Protein AF-A0A093W747-F1 (afdb_monomer)

Foldseek 3Di:
DVVLVVLVVCLVVCVVVVDDSVVVSVVVVVVVVVVVVVVVVVVVVVCVVPDDDPDPDPDPPDDDDDDDDDDDDADQDDDPDPDPDDDDQQAQDPVHRHRNCVGNVPDD

Sequence (108 aa):
MQYLEQLRQVIGLRGYGQKNPLDEYKRESFELFQNLLNKIKENLILFLSNLEVSLETPNNKTSNQKNNSSTEKVEGCLLTHNTKEKISRNEKCPATGKKFKQCCGSLI

Radius of gyration: 35.52 Å; Cα contacts (8 Å, |Δi|>4): 46; chains: 1; bounding box: 59×44×85 Å

Structure (mmCIF, N/CA/C/O backbone):
data_AF-A0A093W747-F1
#
_entry.id   AF-A0A093W747-F1
#
loop_
_atom_site.group_PDB
_atom_site.id
_atom_site.type_symbol
_atom_site.label_atom_id
_atom_site.label_alt_id
_atom_site.label_comp_id
_atom_site.label_asym_id
_atom_site.label_entity_id
_atom_site.label_seq_id
_atom_site.pdbx_PDB_ins_code
_atom_site.Cartn_x
_atom_site.Cartn_y
_atom_site.Cartn_z
_atom_site.occupancy
_atom_site.B_iso_or_equiv
_atom_site.auth_seq_id
_atom_site.auth_comp_id
_atom_site.auth_asym_id
_atom_site.auth_atom_id
_atom_site.pdbx_PDB_model_num
ATOM 1 N N . MET A 1 1 ? 6.310 -4.855 0.272 1.00 66.44 1 MET A N 1
ATOM 2 C CA . MET A 1 1 ? 7.675 -5.034 -0.272 1.00 66.44 1 MET A CA 1
ATOM 3 C C . MET A 1 1 ? 7.730 -5.846 -1.561 1.00 66.44 1 MET A C 1
ATOM 5 O O . MET A 1 1 ? 8.368 -5.367 -2.483 1.00 66.44 1 MET A O 1
ATOM 9 N N . GLN A 1 2 ? 7.047 -6.994 -1.679 1.00 86.12 2 GLN A N 1
ATOM 10 C CA . GLN A 1 2 ? 7.131 -7.895 -2.849 1.00 86.12 2 GLN A CA 1
ATOM 11 C C . GLN A 1 2 ? 7.071 -7.206 -4.234 1.00 86.12 2 GLN A C 1
ATOM 13 O O . GLN A 1 2 ? 7.912 -7.490 -5.078 1.00 86.12 2 GLN A O 1
ATOM 18 N N . TYR A 1 3 ? 6.174 -6.231 -4.433 1.00 87.88 3 TYR A N 1
ATOM 19 C CA . TYR A 1 3 ? 6.088 -5.459 -5.683 1.00 87.88 3 TYR A CA 1
ATOM 20 C C . TYR A 1 3 ? 7.364 -4.677 -6.052 1.00 87.88 3 TYR A C 1
ATOM 22 O O . TYR A 1 3 ? 7.701 -4.606 -7.228 1.00 87.88 3 TYR A O 1
ATOM 30 N N . LEU A 1 4 ? 8.100 -4.112 -5.084 1.00 90.50 4 LEU A N 1
ATOM 31 C CA . LEU A 1 4 ? 9.360 -3.401 -5.361 1.00 90.50 4 LEU A CA 1
ATOM 32 C C . LEU A 1 4 ? 10.500 -4.372 -5.700 1.00 90.50 4 LEU A C 1
ATOM 34 O O . LEU A 1 4 ? 11.334 -4.068 -6.548 1.00 90.50 4 LEU A O 1
ATOM 38 N N . GLU A 1 5 ? 10.503 -5.556 -5.082 1.00 89.94 5 GLU A N 1
ATOM 39 C CA . GLU A 1 5 ? 11.445 -6.638 -5.394 1.00 89.94 5 GLU A CA 1
ATOM 40 C C . GLU A 1 5 ? 11.258 -7.117 -6.845 1.00 89.94 5 GLU A C 1
ATOM 42 O O . GLU A 1 5 ? 12.213 -7.176 -7.619 1.00 89.94 5 GLU A O 1
ATOM 47 N N . GLN A 1 6 ? 10.003 -7.364 -7.239 1.00 91.69 6 GLN A N 1
ATOM 48 C CA . GLN A 1 6 ? 9.620 -7.726 -8.607 1.00 91.69 6 GLN A CA 1
ATOM 49 C C . GLN A 1 6 ? 9.946 -6.606 -9.605 1.00 91.69 6 GLN A C 1
ATOM 51 O O . GLN A 1 6 ? 10.521 -6.870 -10.660 1.00 91.69 6 GLN A O 1
ATOM 56 N N . LEU A 1 7 ? 9.649 -5.347 -9.260 1.00 91.00 7 LEU A N 1
ATOM 57 C CA . LEU A 1 7 ? 9.994 -4.192 -10.090 1.00 91.00 7 LEU A CA 1
ATOM 58 C C . LEU A 1 7 ? 11.506 -4.137 -10.349 1.00 91.00 7 LEU A C 1
ATOM 60 O O . LEU A 1 7 ? 11.924 -4.008 -11.496 1.00 91.00 7 LEU A O 1
ATOM 64 N N . ARG A 1 8 ? 12.331 -4.314 -9.308 1.00 89.56 8 ARG A N 1
ATOM 65 C CA . ARG A 1 8 ? 13.799 -4.331 -9.419 1.00 89.56 8 ARG A CA 1
ATOM 66 C C . ARG A 1 8 ? 14.314 -5.453 -10.328 1.00 89.56 8 ARG A C 1
ATOM 68 O O . ARG A 1 8 ? 15.267 -5.226 -11.066 1.00 89.56 8 ARG A O 1
ATOM 75 N N . GLN A 1 9 ? 13.688 -6.631 -10.301 1.00 90.62 9 GLN A N 1
ATOM 76 C CA . GLN A 1 9 ? 14.053 -7.760 -11.169 1.00 90.62 9 GLN A CA 1
ATOM 77 C C . GLN A 1 9 ? 13.720 -7.506 -12.649 1.00 90.62 9 GLN A C 1
ATOM 79 O O . GLN A 1 9 ? 14.484 -7.905 -13.524 1.00 90.62 9 GLN A O 1
ATOM 84 N N . VAL A 1 10 ? 12.602 -6.833 -12.942 1.00 91.81 10 VAL A N 1
ATOM 85 C CA . VAL A 1 10 ? 12.084 -6.677 -14.316 1.00 91.81 10 VAL A CA 1
ATOM 8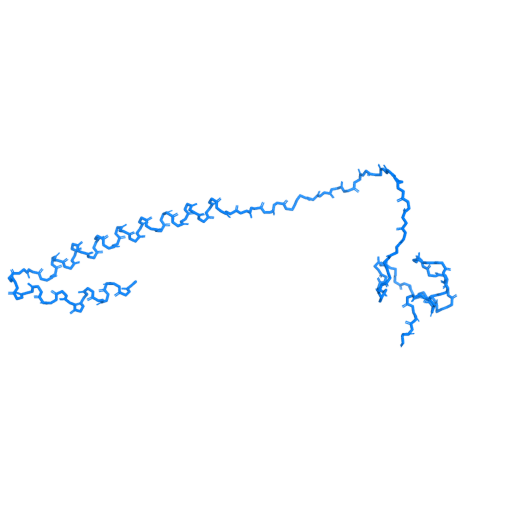6 C C . VAL A 1 10 ? 12.541 -5.373 -14.987 1.00 91.81 10 VAL A C 1
ATOM 88 O O . VAL A 1 10 ? 12.660 -5.325 -16.212 1.00 91.81 10 VAL A O 1
ATOM 91 N N . ILE A 1 11 ? 12.850 -4.312 -14.228 1.00 91.38 11 ILE A N 1
ATOM 92 C CA . ILE A 1 11 ? 13.127 -2.975 -14.788 1.00 91.38 11 ILE A CA 1
ATOM 93 C C . ILE A 1 11 ? 14.330 -2.935 -15.746 1.00 91.38 11 ILE A C 1
ATOM 95 O O . ILE A 1 11 ? 14.337 -2.134 -16.681 1.00 91.38 11 ILE A O 1
ATOM 99 N N . GLY A 1 12 ? 15.310 -3.831 -15.574 1.00 89.00 12 GLY A N 1
ATOM 100 C CA . GLY A 1 12 ? 16.465 -3.951 -16.471 1.00 89.00 12 GLY A CA 1
ATOM 101 C C . GLY A 1 12 ? 16.074 -4.198 -17.933 1.00 89.00 12 GLY A C 1
ATOM 102 O O . GLY A 1 12 ? 16.743 -3.699 -18.838 1.00 89.00 12 GLY A O 1
ATOM 103 N N . LEU A 1 13 ? 14.932 -4.854 -18.179 1.00 89.56 13 LEU A N 1
ATOM 104 C CA . LEU A 1 13 ? 14.415 -5.089 -19.529 1.00 89.56 13 LEU A CA 1
ATOM 105 C C . LEU A 1 13 ? 14.034 -3.790 -20.267 1.00 89.56 13 LEU A C 1
ATOM 107 O O . LEU A 1 13 ? 13.994 -3.772 -21.495 1.00 89.56 13 LEU A O 1
ATOM 111 N N . ARG A 1 14 ? 13.810 -2.672 -19.559 1.00 88.50 14 ARG A N 1
ATOM 112 C CA . ARG A 1 14 ? 13.509 -1.374 -20.194 1.00 88.50 14 ARG A CA 1
ATOM 113 C C . ARG A 1 14 ? 14.723 -0.740 -20.877 1.00 88.50 14 ARG A C 1
ATOM 115 O O . ARG A 1 14 ? 14.536 0.070 -21.783 1.00 88.50 14 ARG A O 1
ATOM 122 N N . GLY A 1 15 ? 15.939 -1.169 -20.524 1.00 86.69 15 GLY A N 1
ATOM 123 C CA . GLY A 1 15 ? 17.171 -0.747 -21.196 1.00 86.69 15 GLY A CA 1
ATOM 124 C C . GLY A 1 15 ? 17.209 -1.140 -22.678 1.00 86.69 15 GLY A C 1
ATOM 125 O O . GLY A 1 15 ? 17.681 -0.360 -23.501 1.00 86.69 15 GLY A O 1
ATOM 126 N N . TYR A 1 16 ? 16.617 -2.284 -23.049 1.00 90.06 16 TYR A N 1
ATOM 127 C CA . TYR A 1 16 ? 16.481 -2.697 -24.455 1.00 90.06 16 TYR A CA 1
ATOM 128 C C . TYR A 1 16 ? 15.599 -1.738 -25.276 1.00 90.06 16 TYR A C 1
ATOM 130 O O . TYR A 1 16 ? 15.773 -1.625 -26.485 1.00 90.06 16 TYR A O 1
ATOM 138 N N . GLY A 1 17 ? 14.686 -1.011 -24.622 1.00 92.06 17 GLY A N 1
ATOM 139 C CA . GLY A 1 17 ? 13.855 0.033 -25.229 1.00 92.06 17 GLY A CA 1
ATOM 140 C C . GLY A 1 17 ? 14.489 1.428 -25.229 1.00 92.06 17 GLY A C 1
ATOM 141 O O . GLY A 1 17 ? 13.756 2.406 -25.346 1.00 92.06 17 GLY A O 1
ATOM 142 N N . GLN A 1 18 ? 15.810 1.538 -25.030 1.00 90.81 18 GLN A N 1
ATOM 143 C CA . GLN A 1 18 ? 16.567 2.803 -24.948 1.00 90.81 18 GLN A CA 1
ATOM 144 C C . GLN A 1 18 ? 16.101 3.764 -23.832 1.00 90.81 18 GLN A C 1
ATOM 146 O O . GLN A 1 18 ? 16.442 4.945 -23.832 1.00 90.81 18 GLN A O 1
ATOM 151 N N . LYS A 1 19 ? 15.344 3.266 -22.847 1.00 91.75 19 LYS A N 1
ATOM 152 C CA . LYS A 1 19 ? 14.928 4.027 -21.663 1.00 91.75 19 LYS A CA 1
ATOM 153 C C . LYS A 1 19 ? 15.864 3.759 -20.491 1.00 91.75 19 LYS A C 1
ATOM 155 O O . LYS A 1 19 ? 16.190 2.606 -20.218 1.00 91.75 19 LYS A O 1
ATOM 160 N N . ASN A 1 20 ? 16.209 4.804 -19.737 1.00 92.81 20 ASN A N 1
ATOM 161 C CA . ASN A 1 20 ? 16.990 4.685 -18.503 1.00 92.81 20 ASN A CA 1
ATOM 162 C C . ASN A 1 20 ? 16.234 3.847 -17.451 1.00 92.81 20 ASN A C 1
ATOM 164 O O . ASN A 1 20 ? 15.217 4.317 -1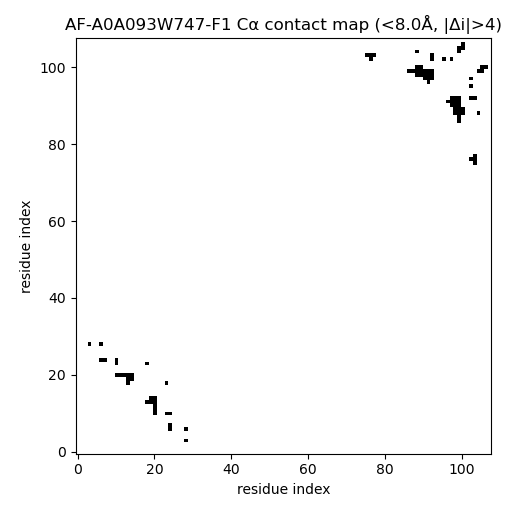6.926 1.00 92.81 20 ASN A O 1
ATOM 168 N N . PRO A 1 21 ? 16.727 2.653 -17.059 1.00 93.94 21 PRO A N 1
ATOM 169 C CA . PRO A 1 21 ? 16.027 1.807 -16.090 1.00 93.94 21 PRO A CA 1
ATOM 170 C C . PRO A 1 21 ? 15.905 2.458 -14.708 1.00 93.94 21 PRO A C 1
ATOM 172 O O . PRO A 1 21 ? 14.915 2.254 -14.013 1.00 93.94 21 PRO A O 1
ATOM 175 N N . LEU A 1 22 ? 16.890 3.277 -14.318 1.00 92.06 22 LEU A N 1
ATOM 176 C CA . LEU A 1 22 ? 16.903 3.975 -13.030 1.00 92.06 22 LEU A CA 1
ATOM 177 C C . LEU A 1 22 ? 15.787 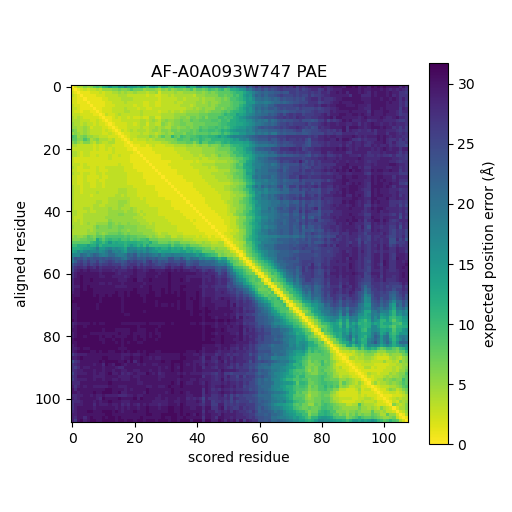5.020 -12.909 1.00 92.06 22 LEU A C 1
ATOM 179 O O . LEU A 1 22 ? 15.224 5.177 -11.828 1.00 92.06 22 LEU A O 1
ATOM 183 N N . ASP A 1 23 ? 15.457 5.727 -13.988 1.00 93.50 23 ASP A N 1
ATOM 184 C CA . ASP A 1 23 ? 14.454 6.795 -13.943 1.00 93.50 23 ASP A CA 1
ATOM 185 C C . ASP A 1 23 ? 13.031 6.225 -14.026 1.00 93.50 23 ASP A C 1
ATOM 187 O O . ASP A 1 23 ? 12.147 6.659 -13.286 1.00 93.50 23 ASP A O 1
ATOM 191 N N . GLU A 1 24 ? 12.830 5.170 -14.824 1.00 92.38 24 GLU A N 1
ATOM 192 C CA . GLU A 1 24 ? 11.591 4.383 -14.808 1.00 92.38 24 GLU A CA 1
ATOM 193 C C . GLU A 1 24 ? 11.374 3.712 -13.432 1.00 92.38 24 GLU A C 1
ATOM 195 O O . GLU A 1 24 ? 10.271 3.795 -12.893 1.00 92.38 24 GLU A O 1
ATOM 200 N N . TYR A 1 25 ? 12.421 3.148 -12.802 1.00 94.56 25 TYR A N 1
ATOM 201 C CA . TYR A 1 25 ? 12.333 2.607 -11.436 1.00 94.56 25 TYR A CA 1
ATOM 202 C C . TYR A 1 25 ? 11.910 3.675 -10.422 1.00 94.56 25 TYR A C 1
ATOM 204 O O . TYR A 1 25 ? 11.009 3.428 -9.623 1.00 94.56 25 TYR A O 1
ATOM 212 N N . LYS A 1 26 ? 12.526 4.867 -10.441 1.00 93.88 26 LYS A N 1
ATOM 213 C CA . LYS A 1 26 ? 12.157 5.974 -9.538 1.00 93.88 26 LYS A CA 1
ATOM 214 C C . LYS A 1 26 ? 10.692 6.376 -9.713 1.00 93.88 26 LYS A C 1
ATOM 216 O O . LYS A 1 26 ? 10.001 6.532 -8.712 1.00 93.88 26 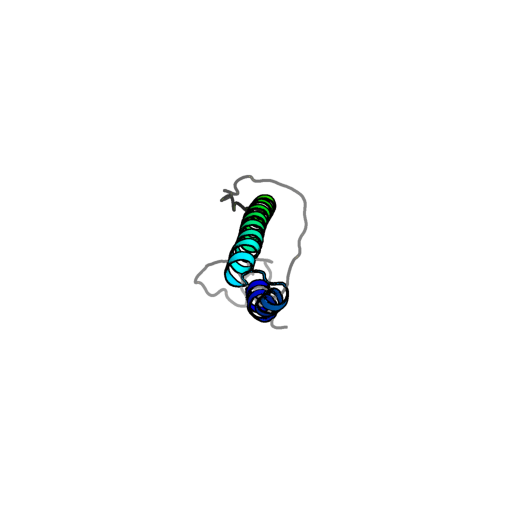LYS A O 1
ATOM 221 N N . ARG A 1 27 ? 10.209 6.514 -10.957 1.00 93.81 27 ARG A N 1
ATOM 222 C CA . ARG A 1 27 ? 8.815 6.900 -11.232 1.00 93.81 27 ARG A CA 1
ATOM 223 C C . ARG A 1 27 ? 7.829 5.862 -10.689 1.00 93.81 27 ARG A C 1
ATOM 225 O O . ARG A 1 27 ? 6.935 6.213 -9.927 1.00 93.81 27 ARG A O 1
ATOM 232 N N . GLU A 1 28 ? 8.018 4.591 -11.038 1.00 93.00 28 GLU A N 1
ATOM 233 C CA . GLU A 1 28 ? 7.068 3.527 -10.680 1.00 93.00 28 GLU A CA 1
ATOM 234 C C . GLU A 1 28 ? 7.149 3.144 -9.195 1.00 93.00 28 GLU A C 1
ATOM 236 O O . GLU A 1 28 ? 6.123 2.899 -8.564 1.00 93.00 28 GLU A O 1
ATOM 241 N N . SER A 1 29 ? 8.340 3.167 -8.584 1.00 93.88 29 SER A N 1
ATOM 242 C CA . SER A 1 29 ? 8.470 2.943 -7.135 1.00 93.88 29 SER A CA 1
ATOM 243 C C . SER A 1 29 ? 7.837 4.065 -6.305 1.00 93.88 29 SER A C 1
ATOM 245 O O . SER A 1 29 ? 7.238 3.777 -5.267 1.00 93.88 29 SER A O 1
ATOM 247 N N . PHE A 1 30 ? 7.901 5.318 -6.770 1.00 94.81 30 PHE A N 1
ATOM 248 C CA . PHE A 1 30 ? 7.226 6.444 -6.123 1.00 94.81 30 PHE A CA 1
ATOM 249 C C . PHE A 1 30 ? 5.699 6.322 -6.212 1.00 94.81 30 PHE A C 1
ATOM 251 O O . PHE A 1 30 ? 5.020 6.458 -5.196 1.00 94.81 30 PHE A O 1
ATOM 258 N N . GLU A 1 31 ? 5.157 5.976 -7.382 1.00 95.06 31 GLU A N 1
ATOM 259 C CA . GLU A 1 31 ? 3.718 5.747 -7.573 1.00 95.06 31 GLU A CA 1
ATOM 260 C C . GLU A 1 31 ? 3.194 4.604 -6.680 1.00 95.06 31 GLU A C 1
ATOM 262 O O . GLU A 1 31 ? 2.199 4.757 -5.965 1.00 95.06 31 GLU A O 1
ATOM 267 N N . LEU A 1 32 ? 3.910 3.472 -6.633 1.00 94.50 32 LEU A N 1
ATOM 268 C CA . LEU A 1 32 ? 3.599 2.357 -5.730 1.00 94.50 32 LEU A CA 1
ATOM 269 C C . LEU A 1 32 ? 3.624 2.781 -4.252 1.00 94.50 32 LEU A C 1
ATOM 271 O O . LEU A 1 32 ? 2.788 2.327 -3.467 1.00 94.50 32 LEU A O 1
ATOM 275 N N . PHE A 1 33 ? 4.553 3.659 -3.865 1.00 94.00 33 PHE A N 1
ATOM 276 C CA . PHE A 1 33 ? 4.643 4.188 -2.505 1.00 94.00 33 PHE A CA 1
ATOM 277 C C . PHE A 1 33 ? 3.493 5.151 -2.169 1.00 94.00 33 PHE A C 1
ATOM 279 O O . PHE A 1 33 ? 2.895 5.025 -1.101 1.00 94.00 33 PHE A O 1
ATOM 286 N N . GLN A 1 34 ? 3.106 6.051 -3.079 1.00 96.00 34 GLN A N 1
ATOM 287 C CA . GLN A 1 34 ? 1.932 6.914 -2.892 1.00 96.00 34 GLN A CA 1
ATOM 288 C C . GLN A 1 34 ? 0.647 6.089 -2.721 1.00 96.00 34 GLN A C 1
ATOM 290 O O . GLN A 1 34 ? -0.135 6.337 -1.801 1.00 96.00 34 GLN A O 1
ATOM 295 N N . ASN A 1 35 ? 0.469 5.052 -3.543 1.00 95.44 35 ASN A N 1
ATOM 296 C CA . ASN A 1 35 ?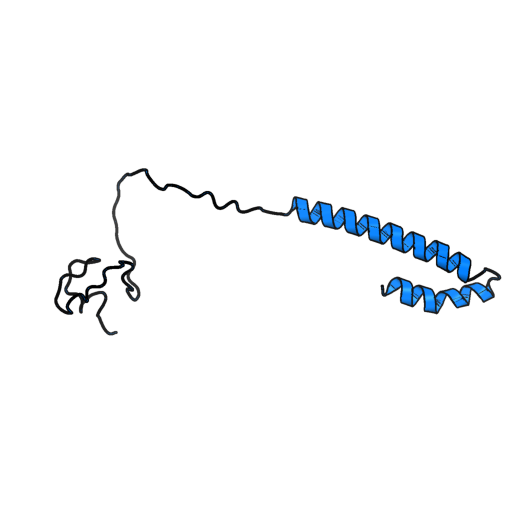 -0.663 4.132 -3.440 1.00 95.44 35 ASN A CA 1
ATOM 297 C C . ASN A 1 35 ? -0.660 3.336 -2.121 1.00 95.44 35 ASN A C 1
ATOM 299 O O . ASN A 1 35 ? -1.719 3.118 -1.532 1.00 95.44 35 ASN A O 1
ATOM 303 N N . LEU A 1 36 ? 0.515 2.946 -1.611 1.00 94.69 36 LEU A N 1
ATOM 304 C CA . LEU A 1 36 ? 0.648 2.333 -0.286 1.00 94.69 36 LEU A CA 1
ATOM 305 C C . LEU A 1 36 ? 0.221 3.299 0.833 1.00 94.69 36 LEU A C 1
ATOM 307 O O . LEU A 1 36 ? -0.540 2.904 1.714 1.00 94.69 36 LEU A O 1
ATOM 311 N N . LEU A 1 37 ? 0.666 4.560 0.790 1.00 96.31 37 LEU A N 1
ATOM 312 C CA . LEU A 1 37 ? 0.295 5.572 1.784 1.00 96.31 37 LEU A CA 1
ATOM 313 C C . LEU A 1 37 ? -1.214 5.844 1.803 1.00 96.31 37 LEU A C 1
ATOM 315 O O . LEU A 1 37 ? -1.791 5.988 2.881 1.00 96.31 37 LEU A O 1
ATOM 319 N N . ASN A 1 38 ? -1.864 5.891 0.638 1.00 96.62 38 ASN A N 1
ATOM 320 C CA . ASN A 1 38 ? -3.314 6.071 0.555 1.00 96.62 38 ASN A CA 1
ATOM 321 C C . ASN A 1 38 ? -4.062 4.878 1.166 1.00 96.62 38 ASN A C 1
ATOM 323 O O . ASN A 1 38 ? -4.898 5.081 2.045 1.00 96.62 38 ASN A O 1
ATOM 327 N N . LYS A 1 39 ? -3.660 3.642 0.836 1.00 96.00 39 LYS A N 1
ATOM 328 C CA . LYS A 1 39 ? -4.214 2.433 1.467 1.00 96.00 39 LYS A CA 1
ATOM 329 C C . LYS A 1 39 ? -4.038 2.426 2.986 1.00 96.00 39 LYS A C 1
ATOM 331 O O . LYS A 1 39 ? -4.948 2.004 3.690 1.00 96.00 39 LYS A O 1
ATOM 336 N N . ILE A 1 40 ? -2.903 2.888 3.517 1.00 96.44 40 ILE A N 1
ATOM 337 C CA . ILE A 1 40 ? -2.691 2.973 4.974 1.00 96.44 40 ILE A CA 1
ATOM 338 C C . ILE A 1 40 ? -3.684 3.953 5.618 1.00 96.44 40 ILE A C 1
ATOM 340 O O . ILE A 1 40 ? -4.264 3.624 6.650 1.00 96.44 40 ILE A O 1
ATOM 344 N N . LYS A 1 41 ? -3.929 5.120 5.003 1.00 96.56 41 LYS A N 1
ATOM 345 C CA . LYS A 1 41 ? -4.924 6.094 5.493 1.00 96.56 41 LYS A CA 1
ATOM 346 C C . LYS A 1 41 ? -6.338 5.514 5.483 1.00 96.56 41 LYS A C 1
ATOM 348 O O . LYS A 1 41 ? -7.032 5.609 6.489 1.00 96.56 41 LYS A O 1
ATOM 353 N N . GLU A 1 42 ? -6.743 4.889 4.379 1.00 97.00 42 GLU A N 1
ATOM 354 C CA . GLU A 1 42 ? -8.057 4.245 4.239 1.00 97.00 42 GLU A CA 1
ATOM 355 C C . GLU A 1 42 ? -8.260 3.147 5.289 1.00 97.00 42 GLU A C 1
ATOM 357 O O . GLU A 1 42 ? -9.280 3.134 5.972 1.00 97.00 42 GLU A O 1
ATOM 362 N N . ASN A 1 43 ? -7.265 2.272 5.481 1.00 95.88 43 ASN A N 1
ATOM 363 C CA . ASN A 1 43 ? -7.325 1.219 6.497 1.00 95.88 43 ASN A CA 1
ATOM 364 C C . ASN A 1 43 ? -7.361 1.783 7.924 1.00 95.88 43 ASN A C 1
ATOM 366 O O . ASN A 1 43 ? -8.076 1.236 8.754 1.00 95.88 43 ASN A O 1
ATOM 370 N N . LEU A 1 44 ? -6.646 2.876 8.220 1.00 97.00 44 LEU A N 1
ATOM 371 C CA . LEU A 1 44 ? -6.730 3.546 9.525 1.00 97.00 44 LEU A CA 1
ATOM 372 C C . LEU A 1 44 ? -8.122 4.129 9.783 1.00 97.00 44 LEU A C 1
ATOM 374 O O . LEU A 1 44 ? -8.660 3.938 10.870 1.00 97.00 44 LEU A O 1
ATOM 378 N N . ILE A 1 45 ? -8.716 4.802 8.794 1.00 96.56 45 ILE A N 1
ATOM 379 C CA . ILE A 1 45 ? -10.082 5.332 8.899 1.00 96.56 45 ILE A CA 1
ATOM 380 C C . ILE A 1 45 ? -11.062 4.177 9.126 1.00 96.56 45 ILE A C 1
ATOM 382 O O . ILE A 1 45 ? -11.820 4.207 10.088 1.00 96.56 45 ILE A O 1
ATOM 386 N N . LEU A 1 46 ? -10.990 3.125 8.304 1.00 96.19 46 LEU A N 1
ATOM 387 C CA . LEU A 1 46 ? -11.851 1.949 8.417 1.00 96.19 46 LEU A CA 1
ATOM 388 C C . LEU A 1 46 ? -11.693 1.241 9.774 1.00 96.19 46 LEU A C 1
ATOM 390 O O . LEU A 1 46 ? -12.684 0.834 10.374 1.00 96.19 46 LEU A O 1
ATOM 394 N N . PHE A 1 47 ? -10.464 1.110 10.276 1.00 95.50 47 PHE A N 1
ATOM 395 C CA . PHE A 1 47 ? -10.177 0.517 11.581 1.00 95.50 47 PHE A CA 1
ATOM 396 C C . PHE A 1 47 ? -10.785 1.340 12.723 1.00 95.50 47 PHE A C 1
ATOM 398 O O . PHE A 1 47 ? -11.453 0.780 13.586 1.00 95.50 47 PHE A O 1
ATOM 405 N N . LEU A 1 48 ? -10.615 2.667 12.700 1.00 94.25 48 LEU A N 1
ATOM 406 C CA . LEU A 1 48 ? -11.176 3.563 13.714 1.00 94.25 48 LEU A CA 1
ATOM 407 C C . LEU A 1 48 ? -12.709 3.637 13.650 1.00 94.25 48 LEU A C 1
ATOM 409 O O . LEU A 1 48 ? -13.352 3.678 14.693 1.00 94.25 48 LEU A O 1
ATOM 413 N N . SER A 1 49 ? -13.310 3.612 12.456 1.00 92.69 49 SER A N 1
ATOM 414 C CA . SER A 1 49 ? -14.772 3.607 12.292 1.00 92.69 49 SER A CA 1
ATOM 415 C C . SER A 1 49 ? -15.442 2.323 12.788 1.00 92.69 49 SER A C 1
ATOM 417 O O . SER A 1 49 ? -16.603 2.373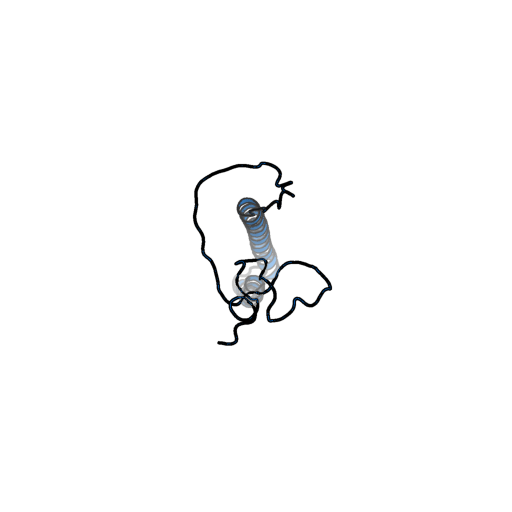 13.178 1.00 92.69 49 SER A O 1
ATOM 419 N N . ASN A 1 50 ? -14.728 1.193 12.788 1.00 92.06 50 ASN A N 1
ATOM 420 C CA . ASN A 1 50 ? -15.218 -0.091 13.301 1.00 92.06 50 ASN A CA 1
ATOM 421 C C . ASN A 1 50 ? -14.756 -0.383 14.746 1.00 92.06 50 ASN A C 1
ATOM 423 O O . ASN A 1 50 ? -14.950 -1.493 15.239 1.00 92.06 50 ASN A O 1
ATOM 427 N N . LEU A 1 51 ? -14.122 0.580 15.426 1.00 91.88 51 LEU A N 1
ATOM 428 C CA . LEU A 1 51 ? -13.616 0.406 16.786 1.00 91.88 51 LEU A CA 1
ATOM 429 C C . LEU A 1 51 ? -14.747 0.561 17.817 1.00 91.88 51 LEU A C 1
ATOM 431 O O . LEU A 1 51 ? -15.068 1.669 18.247 1.00 91.88 51 LEU A O 1
ATOM 435 N N . GLU A 1 52 ? -15.324 -0.554 18.261 1.00 85.50 52 GLU A N 1
ATOM 436 C CA . GLU A 1 52 ? -16.279 -0.555 19.372 1.00 85.50 52 GLU A CA 1
ATOM 437 C C . GLU A 1 52 ? -15.546 -0.441 20.722 1.00 85.50 52 GLU A C 1
ATOM 439 O O . GLU A 1 52 ? -14.839 -1.352 21.155 1.00 85.50 52 GLU A O 1
ATOM 444 N N . VAL A 1 53 ? -15.703 0.700 21.400 1.00 84.81 53 VAL A N 1
ATOM 445 C CA . VAL A 1 53 ? -15.083 0.955 22.709 1.00 84.81 53 VAL A CA 1
ATOM 446 C C . VAL A 1 53 ? -16.062 0.593 23.824 1.00 84.81 53 VAL A C 1
ATOM 448 O O . VAL A 1 53 ? -16.924 1.389 24.198 1.00 84.81 53 VAL A O 1
ATOM 451 N N . SER A 1 54 ? -15.897 -0.600 24.399 1.00 80.81 54 SER A N 1
ATOM 452 C CA . SER A 1 54 ? -16.621 -1.010 25.607 1.00 80.81 54 SER A CA 1
ATOM 453 C C . SER A 1 54 ? -16.138 -0.217 26.826 1.00 80.81 54 SER A C 1
ATOM 455 O O . SER A 1 54 ? -15.193 -0.608 27.513 1.00 80.81 54 SER A O 1
ATOM 457 N N . LEU A 1 55 ? -16.803 0.901 27.116 1.00 79.31 55 LEU A N 1
ATOM 458 C CA . LEU A 1 55 ? -16.626 1.626 28.370 1.00 79.31 55 LEU A CA 1
ATOM 459 C C . LEU A 1 55 ? -17.324 0.866 29.504 1.00 79.31 55 LEU A C 1
ATOM 461 O O . LEU A 1 55 ? -18.540 0.968 29.683 1.00 79.31 55 LEU A O 1
ATOM 465 N N . GLU A 1 56 ? -16.544 0.134 30.302 1.00 71.94 56 GLU A N 1
ATOM 466 C CA . GLU A 1 56 ? -17.009 -0.424 31.573 1.00 71.94 56 GLU A CA 1
ATOM 467 C C . GLU A 1 56 ? -17.360 0.713 32.543 1.00 71.94 56 GLU A C 1
ATOM 469 O O . GLU A 1 56 ? -16.533 1.210 33.306 1.00 71.94 56 GLU A O 1
ATOM 474 N N . THR A 1 57 ? -18.619 1.150 32.504 1.00 64.50 57 THR A N 1
ATOM 475 C CA . THR A 1 57 ? -19.159 2.075 33.502 1.00 64.50 57 THR A CA 1
ATOM 476 C C . THR A 1 57 ? -19.159 1.385 34.871 1.00 64.50 57 THR A C 1
ATOM 478 O O . THR A 1 57 ? -19.795 0.333 35.015 1.00 64.50 57 THR A O 1
ATOM 481 N N . PRO A 1 58 ? -18.497 1.951 35.904 1.00 64.81 58 PRO A N 1
ATOM 482 C CA . PRO A 1 58 ? -18.548 1.415 37.259 1.00 64.81 58 PRO A CA 1
ATOM 483 C C . PRO A 1 58 ? -19.943 1.662 37.847 1.00 64.81 58 PRO A C 1
ATOM 485 O O . PRO A 1 58 ? -20.201 2.638 38.551 1.00 64.81 58 PRO A O 1
ATOM 488 N N . ASN A 1 59 ? -20.877 0.774 37.509 1.00 53.78 59 ASN A N 1
ATOM 489 C CA . ASN A 1 59 ? -22.258 0.852 37.953 1.00 53.78 59 ASN A CA 1
ATOM 490 C C . ASN A 1 59 ? -22.352 0.565 39.453 1.00 53.78 59 ASN A C 1
ATOM 492 O O . ASN A 1 59 ? -22.372 -0.591 39.886 1.00 53.78 59 ASN A O 1
ATOM 496 N N . ASN A 1 60 ? -22.503 1.637 40.232 1.00 56.75 60 ASN A N 1
ATOM 497 C CA . ASN A 1 60 ? -23.054 1.599 41.582 1.00 56.75 60 ASN A CA 1
ATOM 498 C C . ASN A 1 60 ? -24.468 0.992 41.539 1.00 56.75 60 ASN A C 1
ATOM 500 O O . ASN A 1 60 ? -25.463 1.691 41.350 1.00 56.75 60 ASN A O 1
ATOM 504 N N . LYS A 1 61 ? -24.565 -0.334 41.693 1.00 49.31 61 LYS A N 1
ATOM 505 C CA . LYS A 1 61 ? -25.840 -1.064 41.720 1.00 49.31 61 LYS A CA 1
ATOM 506 C C . LYS A 1 61 ? -26.572 -0.849 43.047 1.00 49.31 61 LYS A C 1
ATOM 508 O O . LYS A 1 61 ? -26.589 -1.725 43.907 1.00 49.31 61 LYS A O 1
ATOM 513 N N . THR A 1 62 ? -27.248 0.287 43.180 1.00 50.09 62 THR A N 1
ATOM 514 C CA . THR A 1 62 ? -28.234 0.534 44.243 1.00 50.09 62 THR A CA 1
ATOM 515 C C . THR A 1 62 ? -29.563 0.995 43.665 1.00 50.09 62 THR A C 1
ATOM 517 O O . THR A 1 62 ? -29.794 2.189 43.504 1.00 50.09 62 THR A O 1
ATOM 520 N N . SER A 1 63 ? -30.454 0.035 43.393 1.00 48.19 63 SER A N 1
ATOM 521 C CA . SER A 1 63 ? -31.916 0.216 43.399 1.00 48.19 63 SER A CA 1
ATOM 522 C C . SER A 1 63 ? -32.630 -1.142 43.464 1.00 48.19 63 SER A C 1
ATOM 524 O O . SER A 1 63 ? -32.898 -1.796 42.461 1.00 48.19 63 SER A O 1
ATOM 526 N N . ASN A 1 64 ? -32.929 -1.552 44.699 1.00 48.34 64 ASN A N 1
ATOM 527 C CA . ASN A 1 64 ? -34.087 -2.384 45.061 1.00 48.34 64 ASN A CA 1
ATOM 528 C C . ASN A 1 64 ? -35.376 -1.811 44.411 1.00 48.34 64 ASN A C 1
ATOM 530 O O . ASN A 1 64 ? -35.447 -0.597 44.268 1.00 48.34 64 ASN A O 1
ATOM 534 N N . GLN A 1 65 ? -36.461 -2.522 44.071 1.00 52.97 65 GLN A N 1
ATOM 535 C CA . GLN A 1 65 ? -36.934 -3.924 44.201 1.00 52.97 65 GLN A CA 1
ATOM 536 C C . GLN A 1 65 ? -38.177 -4.066 43.242 1.00 52.97 65 GLN A C 1
ATOM 538 O O . GLN A 1 65 ? -38.524 -3.073 42.612 1.00 52.97 65 GLN A O 1
ATOM 543 N N . LYS A 1 66 ? -38.933 -5.164 43.020 1.00 43.03 66 LYS A N 1
ATOM 544 C CA . LYS A 1 66 ? -39.143 -6.487 43.661 1.00 43.03 66 LYS A CA 1
ATOM 545 C C . LYS A 1 66 ? -39.914 -7.447 42.697 1.00 43.03 66 LYS A C 1
ATOM 547 O O . LYS A 1 66 ? -40.345 -7.006 41.644 1.00 43.03 66 LYS A O 1
ATOM 552 N N . ASN A 1 67 ? -40.194 -8.681 43.152 1.00 38.69 67 ASN A N 1
ATOM 553 C CA . ASN A 1 67 ? -41.327 -9.584 42.802 1.00 38.69 67 ASN A CA 1
ATOM 554 C C . ASN A 1 67 ? -41.506 -10.024 41.318 1.00 38.69 67 ASN A C 1
ATOM 556 O O . ASN A 1 67 ? -41.954 -9.246 40.489 1.00 38.69 67 ASN A O 1
ATOM 560 N N . ASN A 1 68 ? -41.272 -11.284 40.921 1.00 39.09 68 ASN A N 1
ATOM 561 C CA . ASN A 1 68 ? -41.814 -12.524 41.510 1.00 39.09 68 ASN A CA 1
ATOM 562 C C . ASN A 1 68 ? -40.871 -13.753 41.399 1.00 39.09 68 ASN A C 1
ATOM 564 O O . ASN A 1 68 ? -40.026 -13.829 40.514 1.00 39.09 68 ASN A O 1
ATOM 568 N N . SER A 1 69 ? -41.070 -14.714 42.313 1.00 40.06 69 SER A N 1
ATOM 569 C CA . SER A 1 69 ? -40.490 -16.079 42.421 1.00 40.06 69 SER A CA 1
ATOM 570 C C . SER A 1 69 ? -40.226 -16.810 41.088 1.00 40.06 69 SER A C 1
ATOM 572 O O . SER A 1 69 ? -41.095 -16.777 40.227 1.00 40.06 69 SER A O 1
ATOM 574 N N . SER A 1 70 ? -39.140 -17.572 40.883 1.00 36.19 70 SER A N 1
ATOM 575 C CA . SER A 1 70 ? -38.664 -18.689 41.726 1.00 36.19 70 SER A CA 1
ATOM 576 C C . SER A 1 70 ? -37.204 -19.122 41.445 1.00 36.19 70 SER A C 1
ATOM 578 O O . SER A 1 70 ? -36.683 -18.934 40.351 1.00 36.19 70 SER A O 1
ATOM 580 N N . THR A 1 71 ? -36.591 -19.785 42.434 1.00 40.22 71 THR A N 1
ATOM 581 C CA . THR A 1 71 ? -35.441 -20.720 42.335 1.00 40.22 71 THR A CA 1
ATOM 582 C C . THR A 1 71 ? -35.500 -21.628 41.086 1.00 40.22 71 THR A C 1
ATOM 584 O O . THR A 1 71 ? -36.591 -21.955 40.637 1.00 40.22 71 THR A O 1
ATOM 587 N N . GLU A 1 72 ? -34.399 -22.081 40.469 1.00 42.47 72 GLU A N 1
ATOM 588 C CA . GLU A 1 72 ? -33.221 -22.731 41.072 1.00 42.47 72 GLU A CA 1
ATOM 589 C C . GLU A 1 72 ? -32.007 -22.721 40.100 1.00 42.47 72 GLU A C 1
ATOM 591 O O . GLU A 1 72 ? -32.166 -22.970 38.907 1.00 42.47 72 GLU A O 1
ATOM 596 N N . LYS A 1 73 ? -30.777 -22.508 40.594 1.00 40.50 73 LYS A N 1
ATOM 597 C CA . LYS A 1 73 ? -29.542 -22.972 39.925 1.00 40.50 73 LYS A CA 1
ATOM 598 C C . LYS A 1 73 ? -28.639 -23.626 40.963 1.00 40.50 73 LYS A C 1
ATOM 600 O O . LYS A 1 73 ? -28.084 -22.943 41.820 1.00 40.50 73 LYS A O 1
ATOM 605 N N . VAL A 1 74 ? -28.503 -24.946 40.873 1.00 55.28 74 VAL A N 1
ATOM 606 C CA . VAL A 1 74 ? -27.591 -25.742 41.697 1.00 55.28 74 VAL A CA 1
ATOM 607 C C . VAL A 1 74 ? -26.753 -26.613 40.775 1.00 55.28 74 VAL A C 1
ATOM 609 O O . VAL A 1 74 ? -27.210 -27.657 40.331 1.00 55.28 74 VAL A O 1
ATOM 612 N N . GLU A 1 75 ? -25.507 -26.210 40.553 1.00 47.91 75 GLU A N 1
ATOM 613 C CA . GLU A 1 75 ? -24.436 -27.120 40.146 1.00 47.91 75 GLU A CA 1
ATOM 614 C C . GLU A 1 75 ? -23.201 -26.823 41.009 1.00 47.91 75 GLU A C 1
ATOM 616 O O . GLU A 1 75 ? -22.745 -25.685 41.095 1.00 47.91 75 GLU A O 1
ATOM 621 N N . GLY A 1 76 ? -22.693 -27.842 41.709 1.00 53.34 76 GLY A N 1
ATOM 622 C CA . GLY A 1 76 ? -21.314 -27.888 42.222 1.00 53.34 76 GLY A CA 1
ATOM 623 C C . GLY A 1 76 ? -20.861 -26.888 43.300 1.00 53.34 76 GLY A C 1
ATOM 624 O O . GLY A 1 76 ? -19.670 -26.851 43.575 1.00 53.34 76 GLY A O 1
ATOM 625 N N . CYS A 1 77 ? -21.759 -26.089 43.887 1.00 59.06 77 CYS A N 1
ATOM 626 C CA . CYS A 1 7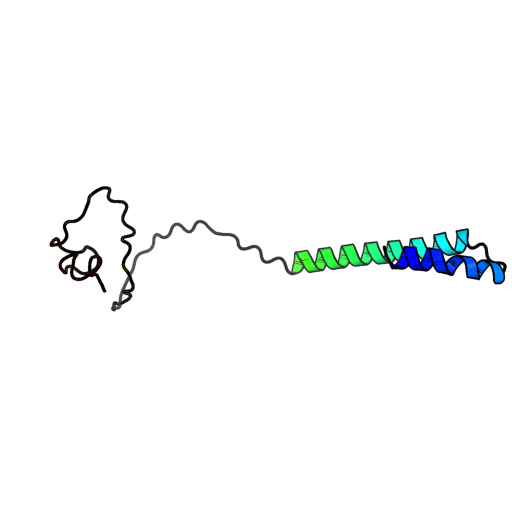7 ? -21.550 -25.135 44.996 1.00 59.06 77 CYS A CA 1
ATOM 627 C C . CYS A 1 77 ? -20.095 -24.820 45.439 1.00 59.06 77 CYS A C 1
ATOM 629 O O . CYS A 1 77 ? -19.537 -25.484 46.315 1.00 59.06 77 CYS A O 1
ATOM 631 N N . LEU A 1 78 ? -19.562 -23.679 44.987 1.00 55.62 78 LEU A N 1
ATOM 632 C CA . LEU A 1 78 ? -18.557 -22.927 45.746 1.00 55.62 78 LEU A CA 1
ATOM 633 C C . LEU A 1 78 ? -19.238 -21.735 46.425 1.00 55.62 78 LEU A C 1
ATOM 635 O O . LEU A 1 78 ? -19.821 -20.882 45.756 1.00 55.62 78 LEU A O 1
ATOM 639 N N . LEU A 1 79 ? -19.157 -21.659 47.756 1.00 57.47 79 LEU A N 1
ATOM 640 C CA . LEU A 1 79 ? -19.654 -20.505 48.503 1.00 57.47 79 LEU A CA 1
ATOM 641 C C . LEU A 1 79 ? -18.783 -19.283 48.185 1.00 57.47 79 LEU A C 1
ATOM 643 O O . LEU A 1 79 ? -17.690 -19.142 48.730 1.00 57.47 79 LEU A O 1
ATOM 647 N N . THR A 1 80 ? -19.294 -18.343 47.392 1.00 50.47 80 THR A N 1
ATOM 648 C CA . THR A 1 80 ? -18.734 -16.987 47.301 1.00 50.47 80 THR A CA 1
ATOM 649 C C . THR A 1 80 ? -19.148 -16.160 48.520 1.00 50.47 80 THR A C 1
ATOM 651 O O . THR A 1 80 ? -19.838 -15.150 48.403 1.00 50.47 80 THR A O 1
ATOM 654 N N . HIS A 1 81 ? -18.738 -16.600 49.708 1.00 53.31 81 HIS A N 1
ATOM 655 C CA . HIS A 1 81 ? -18.764 -15.788 50.919 1.00 53.31 81 HIS A CA 1
ATOM 656 C C . HIS A 1 81 ? -17.407 -15.884 51.611 1.00 53.31 81 HIS A C 1
ATOM 658 O O . HIS A 1 81 ? -17.004 -16.943 52.087 1.00 53.31 81 HIS A O 1
ATOM 664 N N . ASN A 1 82 ? -16.708 -14.748 51.664 1.00 55.88 82 ASN A N 1
ATOM 665 C CA . ASN A 1 82 ? -15.434 -14.586 52.360 1.00 55.88 82 ASN A CA 1
ATOM 666 C C . ASN A 1 82 ? -15.639 -14.589 53.884 1.00 55.88 82 ASN A C 1
ATOM 668 O O . ASN A 1 82 ? -15.472 -13.571 54.551 1.00 55.88 82 ASN A O 1
ATOM 672 N N . THR A 1 83 ? -15.987 -15.742 54.447 1.00 53.75 83 THR A N 1
ATOM 673 C CA . THR A 1 83 ? -15.961 -15.995 55.890 1.00 53.75 83 THR A CA 1
ATOM 674 C C . THR A 1 83 ? -14.857 -17.004 56.171 1.00 53.75 83 THR A C 1
ATOM 676 O O . THR A 1 83 ? -14.922 -18.138 55.705 1.00 53.75 83 THR A O 1
ATOM 679 N N . LYS A 1 84 ? -13.835 -16.610 56.942 1.00 54.44 84 LYS A N 1
ATOM 680 C CA . LYS A 1 84 ? -12.658 -17.444 57.285 1.00 54.44 84 LYS A CA 1
ATOM 681 C C . LYS A 1 84 ? -12.981 -18.614 58.239 1.00 54.44 84 LYS A C 1
ATOM 683 O O . LYS A 1 84 ? -12.081 -19.194 58.841 1.00 54.44 84 LYS A O 1
ATOM 688 N N . GLU A 1 85 ? -14.256 -18.954 58.381 1.00 63.84 85 GLU A N 1
ATOM 689 C CA . GLU A 1 85 ? -14.793 -19.918 59.333 1.00 63.84 85 GLU A CA 1
ATOM 690 C C . GLU A 1 85 ? -15.246 -21.184 58.602 1.00 63.84 85 GLU A C 1
ATOM 692 O O . GLU A 1 85 ? -15.926 -21.139 57.576 1.00 63.84 85 GLU A O 1
ATOM 697 N N . LYS A 1 86 ? -14.838 -22.342 59.126 1.00 64.81 86 LYS A N 1
ATOM 698 C CA . LYS A 1 86 ? -15.154 -23.648 58.541 1.00 64.81 86 LYS A CA 1
ATOM 699 C C . LYS A 1 86 ? -16.549 -24.085 58.997 1.00 64.81 86 LYS A C 1
ATOM 701 O O . LYS A 1 86 ? -16.689 -24.604 60.100 1.00 64.81 86 LYS A O 1
ATOM 706 N N . ILE A 1 87 ? -17.552 -23.901 58.138 1.00 73.38 87 ILE A N 1
ATOM 707 C CA . ILE A 1 87 ? -18.938 -24.348 58.374 1.00 73.38 87 ILE A CA 1
ATOM 708 C C . ILE A 1 87 ? -18.969 -25.863 58.630 1.00 73.38 87 ILE A C 1
ATOM 710 O O . ILE A 1 87 ? -18.351 -26.645 57.901 1.00 73.38 87 ILE A O 1
ATOM 714 N N . SER A 1 88 ? -19.701 -26.297 59.657 1.00 74.94 88 SER A N 1
ATOM 715 C CA . SER A 1 88 ? -19.743 -27.708 60.047 1.00 74.94 88 SER A CA 1
ATOM 716 C C . SER A 1 88 ? -20.618 -28.551 59.110 1.00 74.94 88 SER A C 1
ATOM 718 O O . SER A 1 88 ? -21.681 -28.140 58.645 1.00 74.94 88 SER A O 1
ATOM 720 N N . ARG A 1 89 ? -20.221 -29.809 58.868 1.00 79.25 89 ARG A N 1
ATOM 721 C CA . ARG A 1 89 ? -20.861 -30.718 57.891 1.00 79.25 89 ARG A CA 1
ATOM 722 C C . ARG A 1 89 ? -22.366 -30.962 58.142 1.00 79.25 89 ARG A C 1
ATOM 724 O O . ARG A 1 89 ? -23.092 -31.350 57.226 1.00 79.25 89 ARG A O 1
ATOM 731 N N . ASN A 1 90 ? -22.833 -30.782 59.381 1.00 79.94 90 ASN A N 1
ATOM 732 C CA . ASN A 1 90 ? -24.234 -30.953 59.794 1.00 79.94 90 ASN A CA 1
ATOM 733 C C . ASN A 1 90 ? -24.995 -29.626 59.998 1.00 79.94 90 ASN A C 1
ATOM 735 O O . ASN A 1 90 ? -26.182 -29.668 60.317 1.00 79.94 90 ASN A O 1
ATOM 739 N N . GLU A 1 91 ? -24.330 -28.485 59.836 1.00 82.56 91 GLU A N 1
ATOM 740 C CA . GLU A 1 91 ? -24.877 -27.144 60.049 1.00 82.56 91 GLU A CA 1
ATOM 741 C C . GLU A 1 91 ? -25.814 -26.725 58.908 1.00 82.56 91 GLU A C 1
ATOM 743 O O . GLU A 1 91 ? -25.798 -27.332 57.833 1.00 82.56 91 GLU A O 1
ATOM 748 N N . LYS A 1 92 ? -26.671 -25.721 59.132 1.00 81.06 92 LYS A N 1
ATOM 749 C CA . LYS A 1 92 ? -27.610 -25.253 58.102 1.00 81.06 92 LYS A CA 1
ATOM 750 C C . LYS A 1 92 ? -26.847 -24.527 56.993 1.00 81.06 92 LYS A C 1
ATOM 752 O O . LYS A 1 92 ? -26.126 -23.569 57.243 1.00 81.06 92 LYS A O 1
ATOM 757 N N . CYS A 1 93 ? -27.022 -24.983 55.759 1.00 75.88 93 CYS A N 1
ATOM 758 C CA . CYS A 1 93 ? -26.401 -24.401 54.581 1.00 75.88 93 CYS A CA 1
ATOM 759 C C . CYS A 1 93 ? -27.009 -23.017 54.291 1.00 75.88 93 CYS A C 1
ATOM 761 O O . CYS A 1 93 ? -28.235 -22.929 54.176 1.00 75.88 93 CYS A O 1
ATOM 763 N N . PRO A 1 94 ? -26.201 -21.956 54.101 1.00 72.06 94 PRO A N 1
ATOM 764 C CA . PRO A 1 94 ? -26.719 -20.607 53.859 1.00 72.06 94 PRO A CA 1
ATOM 765 C C . PRO A 1 94 ? -27.505 -20.475 52.544 1.00 72.06 94 PRO A C 1
ATOM 767 O O . PRO A 1 94 ? -28.351 -19.596 52.436 1.00 72.06 94 PRO A O 1
ATOM 770 N N . ALA A 1 95 ? -27.274 -21.358 51.564 1.00 69.25 95 ALA A N 1
ATOM 771 C CA . ALA A 1 95 ? -27.959 -21.322 50.269 1.00 69.25 95 ALA A CA 1
ATOM 772 C C . ALA A 1 95 ? -29.347 -22.000 50.263 1.00 69.25 95 ALA A C 1
ATOM 774 O O . ALA A 1 95 ? -30.196 -21.639 49.456 1.00 69.25 95 ALA A O 1
ATO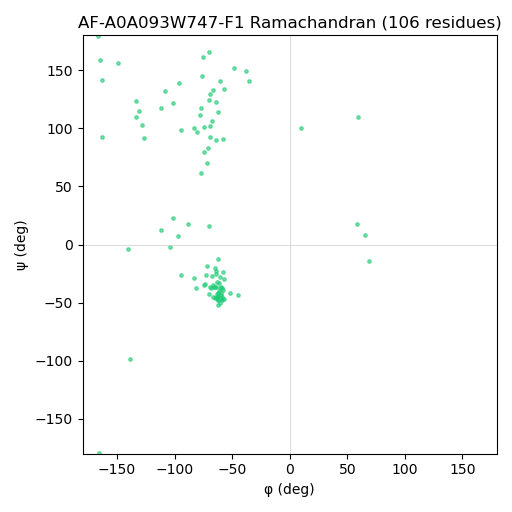M 775 N N . THR A 1 96 ? -29.581 -23.006 51.118 1.00 71.06 96 THR A N 1
ATOM 776 C CA . THR A 1 96 ? -30.782 -23.876 51.038 1.00 71.06 96 THR A CA 1
ATOM 777 C C . THR A 1 96 ? -31.409 -24.255 52.384 1.00 71.06 96 THR A C 1
ATOM 779 O O . THR A 1 96 ? -32.406 -24.975 52.414 1.00 71.06 96 THR A O 1
ATOM 782 N N . GLY A 1 97 ? -30.823 -23.862 53.519 1.00 72.69 97 GLY A N 1
ATOM 783 C CA . GLY A 1 97 ? -31.300 -24.191 54.872 1.00 72.69 97 GLY A CA 1
ATOM 784 C C . GLY A 1 97 ? -31.173 -25.666 55.298 1.00 72.69 97 GLY A C 1
ATOM 785 O O . GLY A 1 97 ? -31.272 -25.965 56.491 1.00 72.69 97 GLY A O 1
ATOM 786 N N . LYS A 1 98 ? -30.919 -26.589 54.358 1.00 78.19 98 LYS A N 1
ATOM 787 C CA . LYS A 1 98 ? -30.644 -28.022 54.591 1.00 78.19 98 LYS A CA 1
ATOM 788 C C . LYS A 1 98 ? -29.269 -28.217 55.249 1.00 78.19 98 LYS A C 1
ATOM 790 O O . LYS A 1 98 ? -28.450 -27.302 55.245 1.00 78.19 98 LYS A O 1
ATOM 795 N N . LYS A 1 99 ? -28.972 -29.402 55.803 1.00 81.44 99 LYS A N 1
ATOM 796 C CA . LYS A 1 99 ? -27.635 -29.681 56.374 1.00 81.44 99 LYS A CA 1
ATOM 797 C C . LYS A 1 99 ? -26.560 -29.547 55.290 1.00 81.44 99 LYS A C 1
ATOM 799 O O . LYS A 1 99 ? -26.777 -30.017 54.178 1.00 81.44 99 LYS A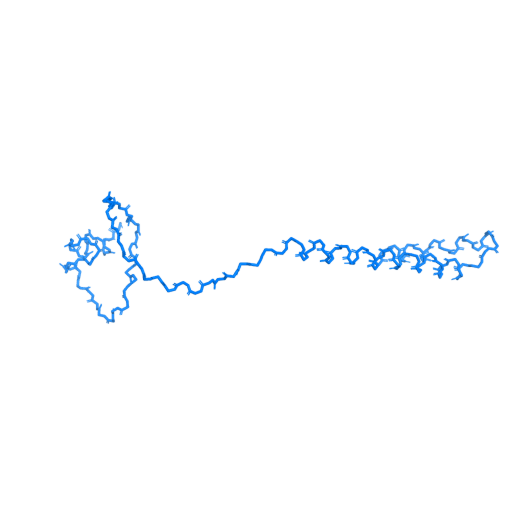 O 1
ATOM 804 N N . PHE A 1 100 ? -25.395 -28.979 55.604 1.00 81.75 100 PHE A N 1
ATOM 805 C CA . PHE A 1 100 ? -24.338 -28.686 54.624 1.00 81.75 100 PHE A CA 1
ATOM 806 C C . PHE A 1 100 ? -23.952 -29.903 53.759 1.00 81.75 100 PHE A C 1
ATOM 808 O O . PHE A 1 100 ? -23.865 -29.788 52.537 1.00 81.75 100 PHE A O 1
ATOM 815 N N . LYS A 1 101 ? -23.847 -31.099 54.361 1.00 76.56 101 LYS A N 1
ATOM 816 C CA . LYS A 1 101 ? -23.607 -32.383 53.664 1.00 76.56 101 LYS A CA 1
ATOM 817 C C . LYS A 1 101 ? -24.685 -32.833 52.664 1.00 76.56 101 LYS A C 1
ATOM 819 O O . LYS A 1 101 ? -24.467 -33.811 51.967 1.00 76.56 101 LYS A O 1
ATOM 824 N N . GLN A 1 102 ? -25.856 -32.197 52.668 1.00 75.31 102 GLN A N 1
ATOM 825 C CA . GLN A 1 102 ? -27.014 -32.479 51.803 1.00 75.31 102 GLN A CA 1
ATOM 826 C C . GLN A 1 102 ? -27.265 -31.332 50.803 1.00 75.31 102 GLN A C 1
ATOM 828 O O . GLN A 1 102 ? -28.336 -31.249 50.206 1.00 75.31 102 GLN A O 1
ATOM 833 N N . CYS A 1 103 ? -26.307 -30.411 50.671 1.00 76.06 103 CYS A N 1
ATOM 834 C CA . CYS A 1 103 ? -26.306 -29.343 49.679 1.00 76.06 103 CYS A CA 1
ATOM 835 C C . CYS A 1 103 ? -24.882 -29.195 49.119 1.00 76.06 103 CYS A C 1
ATOM 837 O O . CYS A 1 103 ? -24.474 -30.006 48.297 1.00 76.06 103 CYS A O 1
ATOM 839 N N . CYS A 1 104 ? -24.098 -28.231 49.604 1.00 73.19 104 CYS A N 1
ATOM 840 C CA . CYS A 1 104 ? -22.767 -27.924 49.068 1.00 73.19 104 CYS A CA 1
ATOM 841 C C . CYS A 1 104 ? -21.676 -28.956 49.393 1.00 73.19 104 CYS A C 1
ATOM 843 O O . CYS A 1 104 ? -20.704 -29.071 48.662 1.00 73.19 104 CYS A O 1
ATOM 845 N N . GLY A 1 105 ? -21.822 -29.700 50.493 1.00 66.94 105 GLY A N 1
ATOM 846 C CA . GLY A 1 105 ? -20.901 -30.763 50.905 1.00 66.94 105 GLY A CA 1
ATOM 847 C C . GLY A 1 105 ? -21.403 -32.170 50.578 1.00 66.94 105 GLY A C 1
ATOM 848 O O . GLY A 1 105 ? -21.031 -33.116 51.284 1.00 66.94 105 GLY A O 1
ATOM 849 N N . SER A 1 106 ? -22.306 -32.302 49.601 1.00 70.56 106 SER A N 1
ATOM 850 C CA . SER A 1 106 ? -22.678 -33.606 49.055 1.00 70.56 106 SER A CA 1
ATOM 851 C C . SER A 1 106 ? -21.566 -34.063 48.122 1.00 70.56 106 SER A C 1
ATOM 853 O O . SER A 1 106 ? -21.300 -33.415 47.114 1.00 70.56 106 SER A O 1
ATOM 855 N N . LEU A 1 107 ? -20.927 -35.181 48.458 1.00 59.78 107 LEU A N 1
ATOM 856 C CA . LEU A 1 107 ? -20.216 -35.955 47.447 1.00 59.78 107 LEU A CA 1
ATOM 857 C C . LEU A 1 107 ? -21.283 -36.517 46.498 1.00 59.78 107 LEU A C 1
ATOM 859 O O . LEU A 1 107 ? -22.323 -36.990 46.969 1.00 59.78 107 LEU A O 1
ATOM 863 N N . ILE A 1 108 ? -21.035 -36.372 45.200 1.00 58.03 108 ILE A N 1
ATOM 864 C CA . ILE A 1 108 ? -21.680 -37.151 44.138 1.00 58.03 108 ILE A CA 1
ATOM 865 C C . ILE A 1 108 ? -21.051 -38.546 44.134 1.00 58.03 108 ILE A C 1
ATOM 867 O O . ILE A 1 108 ? -19.820 -38.613 44.360 1.00 58.03 108 ILE A O 1
#

Mean predicted aligned error: 18.33 Å

Solvent-accessible surface area (backbone atoms only — not comparable to full-atom values): 7148 Å² total; per-residue (Å²): 111,70,69,58,58,52,46,65,72,53,39,64,64,40,44,82,73,79,40,63,36,69,60,54,48,53,53,53,54,49,52,54,48,54,54,49,55,51,51,52,53,53,51,51,51,55,52,60,76,67,58,82,79,84,76,84,70,88,73,81,88,80,77,88,86,80,89,81,91,77,89,87,89,88,76,90,58,77,80,94,62,100,59,101,65,84,80,53,62,75,37,68,28,93,89,74,64,43,38,20,42,76,57,65,57,44,83,130

pLDDT: mean 76.68, std 18.4, range [36.19, 97.0]

Secondary structure (DSSP, 8-state):
-HHHHHHHHHGGGGGGGT--HHHHHHHHHHHHHHHHHHHHHHHHHHHHHT------------------------SS--------S---TTSBPTTTSSBGGGTTT---